Protein AF-A0A1L8D583-F1 (afdb_monomer_lite)

pLDDT: mean 93.49, std 6.55, range [67.0, 98.31]

Structure (mmCIF, N/CA/C/O backbone):
data_AF-A0A1L8D583-F1
#
_entry.id   AF-A0A1L8D583-F1
#
loop_
_atom_site.group_PDB
_atom_site.id
_atom_site.type_symbol
_atom_site.label_atom_id
_atom_site.label_alt_id
_atom_site.label_comp_id
_atom_site.label_asym_id
_atom_site.label_entity_id
_atom_site.label_seq_id
_atom_site.pdbx_PDB_ins_code
_atom_site.Cartn_x
_atom_site.Cartn_y
_atom_site.Cartn_z
_atom_site.occupancy
_atom_site.B_iso_or_equiv
_atom_site.auth_seq_id
_atom_site.auth_comp_id
_atom_site.auth_asym_id
_atom_site.auth_atom_id
_atom_site.pdbx_PDB_model_num
ATOM 1 N N . LEU A 1 1 ? 8.373 8.048 -0.044 1.00 88.06 1 LEU A N 1
ATOM 2 C CA . LEU A 1 1 ? 8.601 6.751 0.630 1.00 88.06 1 LEU A CA 1
ATOM 3 C C . LEU A 1 1 ? 10.048 6.271 0.494 1.00 88.06 1 LEU A C 1
ATOM 5 O O . LEU A 1 1 ? 10.704 6.208 1.518 1.00 88.06 1 LEU A O 1
ATOM 9 N N . ALA A 1 2 ? 10.593 6.059 -0.716 1.00 95.12 2 ALA A N 1
ATOM 10 C CA . ALA A 1 2 ? 11.954 5.519 -0.917 1.00 95.12 2 ALA A CA 1
ATOM 11 C C . ALA A 1 2 ? 13.042 6.200 -0.059 1.00 95.12 2 ALA A C 1
ATOM 13 O O . ALA A 1 2 ? 13.723 5.531 0.707 1.00 95.12 2 ALA A O 1
ATOM 14 N N . LYS A 1 3 ? 13.115 7.541 -0.090 1.00 96.81 3 LYS A N 1
ATOM 15 C CA . LYS A 1 3 ? 14.034 8.329 0.752 1.00 96.81 3 LYS A CA 1
ATOM 16 C C . LYS A 1 3 ? 13.847 8.094 2.257 1.00 96.81 3 LYS A C 1
ATOM 18 O O . LYS A 1 3 ? 14.829 8.001 2.979 1.00 96.81 3 LYS A O 1
ATOM 23 N N . ALA A 1 4 ? 12.600 8.030 2.724 1.00 95.00 4 ALA A N 1
ATOM 24 C CA . ALA A 1 4 ? 12.284 7.863 4.143 1.00 95.00 4 ALA A CA 1
ATOM 25 C C . ALA A 1 4 ? 12.629 6.451 4.646 1.00 95.00 4 ALA A C 1
ATOM 27 O O . ALA A 1 4 ? 13.071 6.305 5.779 1.00 95.00 4 ALA A O 1
ATOM 28 N N . SER A 1 5 ? 12.481 5.441 3.785 1.00 94.50 5 SER A N 1
ATOM 29 C CA . SER A 1 5 ? 12.851 4.048 4.064 1.00 94.50 5 SER A CA 1
ATOM 30 C C . SER A 1 5 ? 14.332 3.742 3.790 1.00 94.50 5 SER A C 1
ATOM 32 O O . SER A 1 5 ? 14.748 2.598 3.922 1.00 94.50 5 SER A O 1
ATOM 34 N N . GLY A 1 6 ? 15.135 4.733 3.378 1.00 96.88 6 GLY A N 1
ATOM 35 C CA . GLY A 1 6 ? 16.552 4.538 3.050 1.00 96.88 6 GLY A CA 1
ATOM 36 C C . GLY A 1 6 ? 16.815 3.709 1.784 1.00 96.88 6 GLY A C 1
ATOM 37 O O . GLY A 1 6 ? 17.932 3.235 1.591 1.00 96.88 6 GLY A O 1
ATOM 38 N N . TYR A 1 7 ? 15.814 3.526 0.919 1.00 97.56 7 TYR A N 1
ATOM 39 C CA . TYR A 1 7 ? 15.978 2.818 -0.350 1.00 97.56 7 TYR A CA 1
ATOM 40 C C . TYR A 1 7 ? 16.692 3.665 -1.407 1.00 97.56 7 TYR A C 1
ATOM 42 O O . TYR A 1 7 ? 16.692 4.899 -1.305 1.00 97.56 7 TYR A O 1
ATOM 50 N N . PRO A 1 8 ? 17.255 3.025 -2.455 1.00 97.12 8 PRO A N 1
ATOM 51 C CA . PRO A 1 8 ? 17.779 3.743 -3.606 1.00 97.12 8 PRO A CA 1
ATOM 52 C C . PRO A 1 8 ? 16.757 4.745 -4.148 1.00 97.12 8 PRO A C 1
ATOM 54 O O . PRO A 1 8 ? 15.553 4.492 -4.190 1.00 97.12 8 PRO A O 1
ATOM 57 N N . LEU A 1 9 ? 17.243 5.925 -4.524 1.00 95.75 9 LEU A N 1
ATOM 58 C CA . LEU A 1 9 ? 16.395 6.951 -5.132 1.00 95.75 9 LEU A CA 1
ATOM 59 C C . LEU A 1 9 ? 16.305 6.785 -6.647 1.00 95.75 9 LEU A C 1
ATOM 61 O O . LEU A 1 9 ? 15.375 7.295 -7.257 1.00 95.75 9 LEU A O 1
ATOM 65 N N . SER A 1 10 ? 17.270 6.105 -7.260 1.00 95.94 10 SER A N 1
ATOM 66 C CA . SER A 1 10 ? 17.255 5.792 -8.682 1.00 95.94 10 SER A CA 1
ATOM 67 C C . SER A 1 10 ? 16.402 4.556 -8.948 1.00 95.94 10 SER A C 1
ATOM 69 O O . SER A 1 10 ? 16.485 3.562 -8.230 1.00 95.94 10 SER A O 1
ATOM 71 N N . GLY A 1 11 ? 15.599 4.595 -10.012 1.00 93.75 11 GLY A N 1
ATOM 72 C CA . GLY A 1 11 ? 14.785 3.448 -10.404 1.00 93.75 11 GLY A CA 1
ATOM 73 C C . GLY A 1 11 ? 13.578 3.200 -9.501 1.00 93.75 11 GLY A C 1
ATOM 74 O O . GLY A 1 11 ? 12.991 2.124 -9.592 1.00 93.75 11 GLY A O 1
ATOM 75 N N . TYR A 1 12 ? 13.204 4.149 -8.633 1.00 93.81 12 TYR A N 1
ATOM 76 C CA . TYR A 1 12 ? 12.063 4.007 -7.722 1.00 93.81 12 TYR A CA 1
ATOM 77 C C . TYR A 1 12 ? 10.728 3.857 -8.459 1.00 93.81 12 TYR A C 1
ATOM 79 O O . TYR A 1 12 ? 9.748 3.408 -7.874 1.00 93.81 12 TYR A O 1
ATOM 87 N N . GLU A 1 13 ? 10.681 4.243 -9.727 1.00 92.19 13 GLU A N 1
ATOM 88 C CA . GLU A 1 13 ? 9.557 4.088 -10.639 1.00 92.19 13 GLU A CA 1
ATOM 89 C C . GLU A 1 13 ? 9.395 2.666 -11.192 1.00 92.19 13 GLU A C 1
ATOM 91 O O . GLU A 1 13 ? 8.366 2.355 -11.785 1.00 92.19 13 GLU A O 1
ATOM 96 N N . LYS A 1 14 ? 10.378 1.780 -10.997 1.00 93.19 14 LYS A N 1
ATOM 97 C CA . LYS A 1 14 ? 10.326 0.397 -11.489 1.00 93.19 14 LYS A CA 1
ATOM 98 C C . LYS A 1 14 ? 9.556 -0.494 -10.525 1.00 93.19 14 LYS A C 1
ATOM 100 O O . LYS A 1 14 ? 9.769 -0.422 -9.319 1.00 93.19 14 LYS A O 1
ATOM 105 N N . ILE A 1 15 ? 8.727 -1.393 -11.057 1.00 93.06 15 ILE A N 1
ATOM 106 C CA . ILE A 1 15 ? 7.925 -2.310 -10.234 1.00 93.06 15 ILE A CA 1
ATOM 107 C C . ILE A 1 15 ? 8.782 -3.186 -9.312 1.00 93.06 15 ILE A C 1
ATOM 109 O O . ILE A 1 15 ? 8.409 -3.403 -8.165 1.00 93.06 15 ILE A O 1
ATOM 113 N N . ASP A 1 16 ? 9.960 -3.612 -9.764 1.00 95.00 16 ASP A N 1
ATOM 114 C CA . ASP A 1 16 ? 10.871 -4.451 -8.973 1.00 95.00 16 ASP A CA 1
ATOM 115 C C . ASP A 1 16 ? 11.629 -3.669 -7.888 1.00 95.00 16 ASP A C 1
ATOM 117 O O . ASP A 1 16 ? 12.361 -4.250 -7.086 1.00 95.00 16 ASP A O 1
ATOM 121 N N . HIS A 1 17 ? 11.483 -2.341 -7.840 1.00 96.31 17 HIS A N 1
ATOM 122 C CA . HIS A 1 17 ? 12.123 -1.533 -6.814 1.00 96.31 17 HIS A CA 1
ATOM 123 C C . HIS A 1 17 ? 11.515 -1.836 -5.431 1.00 96.31 17 HIS A C 1
ATOM 125 O O . HIS A 1 17 ? 10.287 -1.909 -5.319 1.00 96.31 17 HIS A O 1
ATOM 131 N N . PRO A 1 18 ? 12.319 -1.905 -4.347 1.00 97.62 18 PRO A N 1
ATOM 132 C CA . P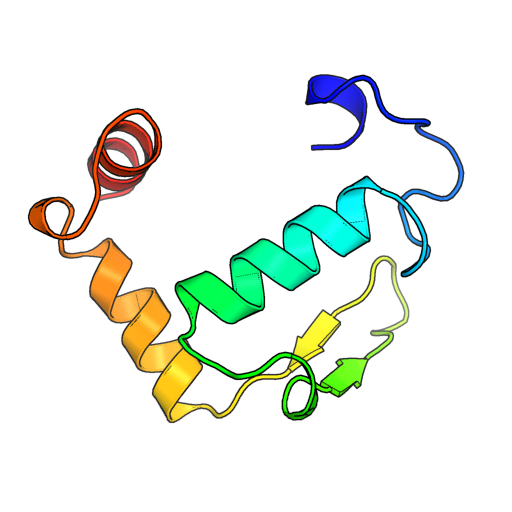RO A 1 18 ? 11.823 -2.229 -3.004 1.00 97.62 18 PRO A CA 1
ATOM 133 C C . PRO A 1 18 ? 10.629 -1.376 -2.561 1.00 97.62 18 PRO A C 1
ATOM 135 O O . PRO A 1 18 ? 9.649 -1.891 -2.033 1.00 97.62 18 PRO A O 1
ATOM 138 N N . VAL A 1 19 ? 10.662 -0.073 -2.864 1.00 97.00 19 VAL A N 1
ATOM 139 C CA . VAL A 1 19 ? 9.550 0.834 -2.542 1.00 97.00 19 VAL A CA 1
ATOM 140 C C . VAL A 1 19 ? 8.241 0.466 -3.250 1.00 97.00 19 VAL A C 1
ATOM 142 O O . VAL A 1 19 ? 7.177 0.599 -2.658 1.00 97.00 19 VAL A O 1
ATOM 145 N N . GLN A 1 20 ? 8.298 0.013 -4.506 1.00 96.06 20 GLN A N 1
ATOM 146 C CA . GLN A 1 20 ? 7.094 -0.339 -5.260 1.00 96.06 20 GLN A CA 1
ATOM 147 C C . GLN A 1 20 ? 6.540 -1.681 -4.795 1.00 96.06 20 GLN A C 1
ATOM 149 O O . GLN A 1 20 ? 5.326 -1.829 -4.702 1.00 96.06 20 GLN A O 1
ATOM 154 N N . GLN A 1 21 ? 7.408 -2.619 -4.409 1.00 96.75 21 GLN A N 1
ATOM 155 C CA . GLN A 1 21 ? 7.002 -3.878 -3.780 1.00 96.75 21 GLN A CA 1
ATOM 156 C C . GLN A 1 21 ? 6.323 -3.654 -2.419 1.00 96.75 21 GLN A C 1
ATOM 158 O O . GLN A 1 21 ? 5.316 -4.296 -2.118 1.00 96.75 21 GLN A O 1
ATOM 163 N N . GLU A 1 22 ? 6.808 -2.702 -1.614 1.00 97.00 22 GLU A N 1
ATOM 164 C CA . GLU A 1 22 ? 6.134 -2.307 -0.369 1.00 97.00 22 GLU A CA 1
ATOM 165 C C . GLU A 1 22 ? 4.750 -1.710 -0.622 1.00 97.00 22 GLU A C 1
ATOM 167 O O . GLU A 1 22 ? 3.784 -2.099 0.037 1.00 97.00 22 GLU A O 1
ATOM 172 N N . ILE A 1 23 ? 4.639 -0.796 -1.591 1.00 96.12 23 ILE A N 1
ATOM 173 C CA . ILE A 1 23 ? 3.353 -0.196 -1.966 1.00 96.12 23 ILE A CA 1
ATOM 174 C C . ILE A 1 23 ? 2.402 -1.280 -2.480 1.00 96.12 23 ILE A C 1
ATOM 176 O O . ILE A 1 23 ? 1.248 -1.320 -2.062 1.00 96.12 23 ILE A O 1
ATOM 180 N N . PHE A 1 24 ? 2.880 -2.188 -3.331 1.00 97.19 24 PHE A N 1
ATOM 181 C CA . PHE A 1 24 ? 2.088 -3.293 -3.865 1.00 97.19 24 PHE A CA 1
ATOM 182 C C . PHE A 1 24 ? 1.514 -4.176 -2.754 1.00 97.19 24 PHE A C 1
ATOM 184 O O . PHE A 1 24 ? 0.306 -4.418 -2.720 1.00 97.19 24 PHE A O 1
ATOM 191 N N . LYS A 1 25 ? 2.360 -4.591 -1.802 1.00 97.12 25 LYS A N 1
ATOM 192 C CA . LYS A 1 25 ? 1.934 -5.375 -0.638 1.00 97.12 25 LYS A CA 1
ATOM 193 C C . LYS A 1 25 ? 0.904 -4.618 0.197 1.00 97.12 25 LYS A C 1
ATOM 195 O O . LYS A 1 25 ? -0.139 -5.172 0.533 1.00 97.12 25 LYS A O 1
ATOM 200 N N . PHE A 1 26 ? 1.163 -3.343 0.483 1.00 96.19 26 PHE A N 1
ATOM 201 C CA . PHE A 1 26 ? 0.232 -2.518 1.243 1.00 96.19 26 PHE A CA 1
ATOM 202 C C . PHE A 1 26 ? -1.123 -2.390 0.539 1.00 96.19 26 PHE A C 1
ATOM 204 O O . PHE A 1 26 ? -2.156 -2.524 1.187 1.00 96.19 26 PHE A O 1
ATOM 211 N N . ILE A 1 27 ? -1.148 -2.176 -0.780 1.00 97.12 27 ILE A N 1
ATOM 212 C CA . ILE A 1 27 ? -2.393 -2.076 -1.552 1.00 97.12 27 ILE A CA 1
ATOM 213 C C . ILE A 1 27 ? -3.171 -3.394 -1.507 1.00 97.12 27 ILE A C 1
ATOM 215 O O . ILE A 1 27 ? -4.387 -3.358 -1.300 1.00 97.12 27 ILE A O 1
ATOM 219 N N . ALA A 1 28 ? -2.502 -4.541 -1.650 1.00 97.94 28 ALA A N 1
ATOM 220 C CA . ALA A 1 28 ? -3.138 -5.853 -1.535 1.00 97.94 28 ALA A CA 1
ATOM 221 C C . ALA A 1 28 ? -3.818 -6.043 -0.171 1.00 97.94 28 ALA A C 1
ATOM 223 O O . ALA A 1 28 ? -5.019 -6.327 -0.108 1.00 97.94 28 ALA A O 1
ATOM 224 N N . ASP A 1 29 ? -3.085 -5.777 0.911 1.00 96.00 29 ASP A N 1
ATOM 225 C CA . ASP A 1 29 ? -3.584 -5.912 2.280 1.00 96.00 29 ASP A CA 1
ATOM 226 C C . ASP A 1 29 ? -4.721 -4.913 2.564 1.00 96.00 29 ASP A C 1
ATOM 228 O O . ASP A 1 29 ? -5.799 -5.273 3.049 1.00 96.00 29 ASP A O 1
ATOM 232 N N . PHE A 1 30 ? -4.522 -3.644 2.205 1.00 96.12 30 PHE A N 1
ATOM 233 C CA . PHE A 1 30 ? -5.451 -2.559 2.509 1.00 96.12 30 PHE A CA 1
ATOM 234 C C . PHE A 1 30 ? -6.791 -2.715 1.779 1.00 96.12 30 PHE A C 1
ATOM 236 O O . PHE A 1 30 ? -7.866 -2.541 2.374 1.00 96.12 30 PHE A O 1
ATOM 243 N N . THR A 1 31 ? -6.742 -3.117 0.506 1.00 97.56 31 THR A N 1
ATOM 244 C CA . THR A 1 31 ? -7.931 -3.345 -0.330 1.00 97.56 31 THR A CA 1
ATOM 245 C C . THR A 1 31 ? -8.533 -4.744 -0.167 1.00 97.56 31 THR A C 1
ATOM 247 O O . THR A 1 31 ? -9.623 -5.001 -0.689 1.00 97.56 31 THR A O 1
ATOM 250 N N . ALA A 1 32 ? -7.879 -5.632 0.593 1.00 97.06 32 ALA A N 1
ATOM 251 C CA . ALA A 1 32 ? -8.242 -7.043 0.734 1.00 97.06 32 ALA A CA 1
ATOM 252 C C . ALA A 1 32 ? -8.398 -7.745 -0.630 1.00 97.06 32 ALA A C 1
ATOM 254 O O . ALA A 1 32 ? -9.374 -8.458 -0.884 1.00 97.06 32 ALA A O 1
ATOM 255 N N . VAL A 1 33 ? -7.449 -7.493 -1.532 1.00 98.19 33 VAL A N 1
ATOM 256 C CA . VAL A 1 33 ? -7.381 -8.092 -2.869 1.00 98.19 33 VAL A CA 1
ATOM 257 C C . VAL A 1 33 ? -6.128 -8.948 -2.931 1.00 98.19 33 VAL A C 1
ATOM 259 O O . VAL A 1 33 ? -5.049 -8.492 -2.569 1.00 98.19 33 VAL A O 1
ATOM 262 N N . SER A 1 34 ? -6.267 -10.191 -3.393 1.00 96.81 34 SER A N 1
ATOM 263 C CA . SER A 1 34 ? -5.105 -11.065 -3.536 1.00 96.81 34 SER A CA 1
ATOM 264 C C . SER A 1 34 ? -4.136 -10.494 -4.586 1.00 96.81 34 SER A C 1
ATOM 266 O O . SER A 1 34 ? -4.608 -9.972 -5.605 1.00 96.81 34 SER A O 1
ATOM 268 N N . PRO A 1 35 ? -2.808 -10.572 -4.375 1.00 95.50 35 PRO A N 1
ATOM 269 C CA . PRO A 1 35 ? -1.819 -9.979 -5.277 1.00 95.50 35 PRO A CA 1
ATOM 270 C C . PRO A 1 35 ? -2.007 -10.361 -6.752 1.00 95.50 35 PRO A C 1
ATOM 272 O O . PRO A 1 35 ? -1.837 -9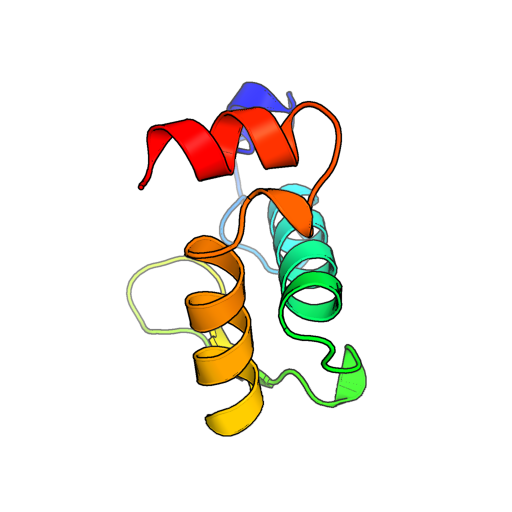.529 -7.636 1.00 95.50 35 PRO A O 1
ATOM 275 N N . GLU A 1 36 ? -2.450 -11.588 -7.030 1.00 95.62 36 GLU A N 1
ATOM 276 C CA . GLU A 1 36 ? -2.641 -12.126 -8.386 1.00 95.62 36 GLU A CA 1
ATOM 277 C C . GLU A 1 36 ? -3.813 -11.470 -9.132 1.00 95.62 36 GLU A C 1
ATOM 279 O O . GLU A 1 36 ? -3.903 -11.546 -10.357 1.00 95.62 36 GLU A O 1
ATOM 284 N N . LYS A 1 37 ? -4.741 -10.839 -8.401 1.00 95.88 37 LYS A N 1
ATOM 285 C CA . LYS A 1 37 ? -5.897 -10.127 -8.966 1.00 95.88 37 LYS A CA 1
ATOM 286 C C . LYS A 1 37 ? -5.625 -8.644 -9.195 1.00 95.88 37 LYS A C 1
ATOM 288 O O . LYS A 1 37 ? -6.449 -7.978 -9.826 1.00 95.88 37 LYS A O 1
ATOM 293 N N . ILE A 1 38 ? -4.508 -8.127 -8.690 1.00 96.75 38 ILE A N 1
ATOM 294 C CA . ILE A 1 38 ? -4.113 -6.734 -8.871 1.00 96.75 38 ILE A CA 1
ATOM 295 C C . ILE A 1 38 ? -3.406 -6.618 -10.213 1.00 96.75 38 ILE A C 1
ATOM 297 O O . ILE A 1 38 ? -2.363 -7.227 -10.443 1.00 96.75 38 ILE A O 1
ATOM 301 N N . LYS A 1 39 ? -3.974 -5.820 -11.115 1.00 95.06 39 LYS A N 1
ATOM 302 C CA . LYS A 1 39 ? -3.323 -5.522 -12.393 1.00 95.06 39 LYS A CA 1
ATOM 303 C C . LYS A 1 39 ? -2.418 -4.314 -12.228 1.00 95.06 39 LYS A C 1
ATOM 305 O O . LYS A 1 39 ? -2.781 -3.363 -11.541 1.00 95.06 39 LYS A O 1
ATOM 310 N N . ILE A 1 40 ? -1.268 -4.346 -12.887 1.00 93.31 40 ILE A N 1
ATOM 311 C CA . ILE A 1 40 ? -0.304 -3.250 -12.853 1.00 93.31 40 ILE A CA 1
ATOM 312 C C . ILE A 1 40 ? -0.369 -2.524 -14.192 1.00 93.31 40 ILE A C 1
ATOM 314 O O . ILE A 1 40 ? -0.167 -3.128 -15.244 1.00 93.31 40 ILE A O 1
ATOM 318 N N . GLY A 1 41 ? -0.700 -1.239 -14.142 1.00 89.62 41 GLY A N 1
ATOM 319 C CA . GLY A 1 41 ? -0.684 -0.334 -15.284 1.00 89.62 41 GLY A CA 1
ATOM 320 C C . GLY A 1 41 ? 0.520 0.602 -15.234 1.00 89.62 41 GLY A C 1
ATOM 321 O O . GLY A 1 41 ? 1.047 0.892 -14.160 1.00 89.62 41 GLY A O 1
ATOM 322 N N . ILE A 1 42 ? 0.926 1.097 -16.402 1.00 80.19 42 ILE A N 1
ATOM 323 C CA . ILE A 1 42 ? 1.870 2.210 -16.528 1.00 80.19 42 ILE A CA 1
ATOM 324 C C . ILE A 1 42 ? 1.102 3.362 -17.168 1.00 80.19 42 ILE A C 1
ATOM 326 O O . ILE A 1 42 ? 0.822 3.341 -18.365 1.00 80.19 42 ILE A O 1
ATOM 330 N N . ASP A 1 43 ? 0.727 4.345 -16.356 1.00 72.56 43 ASP A N 1
ATOM 331 C CA . ASP A 1 43 ? 0.026 5.543 -16.814 1.00 72.56 43 ASP A CA 1
ATOM 332 C C . ASP A 1 43 ? 1.049 6.628 -17.163 1.00 72.56 43 ASP A C 1
ATOM 334 O O . ASP A 1 43 ? 1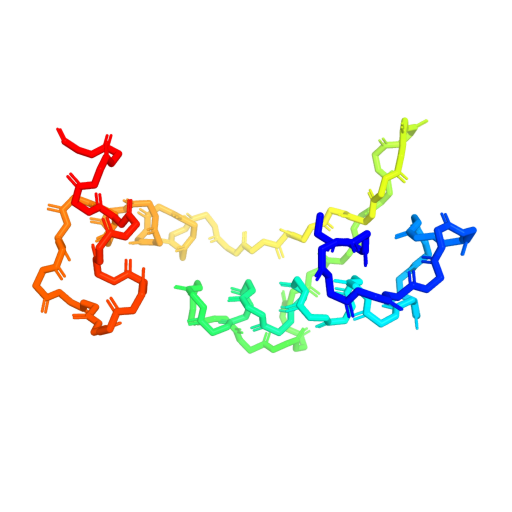.276 7.509 -16.347 1.00 72.56 43 ASP A O 1
ATOM 338 N N . GLY A 1 44 ? 1.753 6.463 -18.297 1.00 67.00 44 GLY A N 1
ATOM 339 C CA . GLY A 1 44 ? 2.479 7.462 -19.123 1.00 67.00 44 GLY A CA 1
ATOM 340 C C . GLY A 1 44 ? 3.466 8.484 -18.516 1.00 67.00 44 GLY A C 1
ATOM 341 O O . GLY A 1 44 ? 4.275 9.048 -19.246 1.00 67.00 44 GLY A O 1
ATOM 342 N N . CYS A 1 45 ? 3.433 8.726 -17.213 1.00 72.06 45 CYS A N 1
ATOM 343 C CA . CYS A 1 45 ? 3.971 9.887 -16.514 1.00 72.06 45 CYS A CA 1
ATOM 344 C C . CYS A 1 45 ? 4.776 9.493 -15.264 1.00 72.06 45 CYS A C 1
ATOM 346 O O . CYS A 1 45 ? 5.252 10.379 -14.554 1.00 72.06 45 CYS A O 1
ATOM 348 N N . GLY A 1 46 ? 4.928 8.199 -14.945 1.00 77.56 46 GLY A N 1
ATOM 349 C CA . GLY A 1 46 ? 5.680 7.812 -13.752 1.00 77.56 46 GLY A CA 1
ATOM 350 C C . GLY A 1 46 ? 5.572 6.356 -13.309 1.00 77.56 46 GLY A C 1
ATOM 351 O O . GLY A 1 46 ? 5.861 5.432 -14.064 1.00 77.56 46 GLY A O 1
ATOM 352 N N . VAL A 1 47 ? 5.257 6.200 -12.022 1.00 88.56 47 VAL A N 1
ATOM 353 C CA . VAL A 1 47 ? 5.352 4.964 -11.230 1.00 88.56 47 VAL A CA 1
ATOM 354 C C . VAL A 1 47 ? 4.216 3.966 -11.537 1.00 88.56 47 VAL A C 1
ATOM 356 O O . VAL A 1 47 ? 3.221 4.348 -12.156 1.00 88.56 47 VAL A O 1
ATOM 359 N N . PRO A 1 48 ? 4.316 2.697 -11.095 1.00 92.06 48 PRO A N 1
ATOM 360 C CA . PRO A 1 48 ? 3.288 1.687 -11.321 1.00 92.06 48 PRO A CA 1
ATOM 361 C C . PRO A 1 48 ? 1.939 2.083 -10.708 1.00 92.06 48 PRO A C 1
ATOM 363 O O . PRO A 1 48 ? 1.873 2.619 -9.601 1.00 92.06 48 PRO A O 1
ATOM 366 N N . VAL A 1 49 ? 0.855 1.761 -11.414 1.00 93.69 49 VAL A N 1
ATOM 367 C CA . VAL A 1 49 ? -0.525 1.962 -10.956 1.00 93.69 49 VAL A CA 1
ATOM 368 C C . VAL A 1 49 ? -1.160 0.610 -10.652 1.00 93.69 49 VAL A C 1
ATOM 370 O O . VAL A 1 49 ? -1.121 -0.297 -11.482 1.00 93.69 49 VAL A O 1
ATOM 373 N N . PHE A 1 50 ? -1.777 0.477 -9.478 1.00 95.12 50 PHE A N 1
ATOM 374 C CA . PHE A 1 50 ? -2.348 -0.781 -8.992 1.00 95.12 50 PHE A CA 1
ATOM 375 C C . PHE A 1 50 ? -3.870 -0.789 -9.146 1.00 95.12 50 PHE A C 1
ATOM 377 O O . PHE A 1 50 ? -4.598 -0.148 -8.388 1.00 95.12 50 PHE A O 1
ATOM 384 N N . ALA A 1 51 ? -4.361 -1.525 -10.136 1.00 95.62 51 ALA A N 1
ATOM 385 C CA . ALA A 1 51 ? -5.783 -1.669 -10.396 1.00 95.62 51 ALA A CA 1
ATOM 386 C C . ALA A 1 51 ? -6.399 -2.759 -9.510 1.00 95.62 51 ALA A C 1
ATOM 388 O O . ALA A 1 51 ? -5.990 -3.922 -9.540 1.00 95.62 51 ALA A O 1
ATOM 389 N N . VAL A 1 52 ? -7.440 -2.370 -8.775 1.00 97.69 52 VAL A N 1
ATOM 390 C CA . VAL A 1 52 ? -8.246 -3.230 -7.900 1.00 97.69 52 VAL A CA 1
ATOM 391 C C . VAL A 1 52 ? -9.720 -3.183 -8.317 1.00 97.69 52 VAL A C 1
ATOM 393 O O . VAL A 1 52 ? -10.147 -2.208 -8.942 1.00 97.69 52 VAL A O 1
AT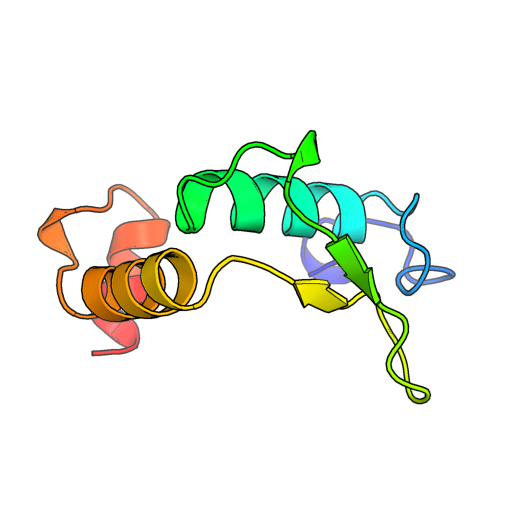OM 396 N N . PRO A 1 53 ? -10.543 -4.194 -7.976 1.00 97.62 53 PRO A N 1
ATOM 397 C CA . PRO A 1 53 ? -11.984 -4.117 -8.194 1.00 97.62 53 PRO A CA 1
ATOM 398 C C . PRO A 1 53 ? -12.593 -2.884 -7.512 1.00 97.62 53 PRO A C 1
ATOM 400 O O . PRO A 1 53 ? -12.292 -2.600 -6.352 1.00 97.62 53 PRO A O 1
ATOM 403 N N . LEU A 1 54 ? -13.505 -2.186 -8.200 1.00 97.50 54 LEU A N 1
ATOM 404 C CA . LEU A 1 54 ? -14.091 -0.924 -7.723 1.00 97.50 54 LEU A CA 1
ATOM 405 C C . LEU A 1 54 ? -14.697 -1.037 -6.315 1.00 97.50 54 LEU A C 1
ATOM 407 O O . LEU A 1 54 ? -14.4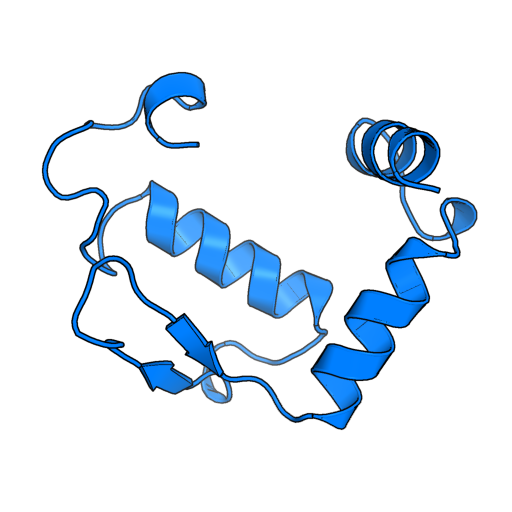84 -0.166 -5.477 1.00 97.50 54 LEU A O 1
ATOM 411 N N . LYS A 1 55 ? -15.401 -2.141 -6.028 1.00 98.12 55 LYS A N 1
ATOM 412 C CA . LYS A 1 55 ? -15.969 -2.418 -4.700 1.00 98.12 55 LYS A CA 1
ATOM 413 C C . LYS A 1 55 ? -14.893 -2.454 -3.608 1.00 98.12 55 LYS A C 1
ATOM 415 O O . LYS A 1 55 ? -15.099 -1.898 -2.536 1.00 98.12 55 LYS A O 1
ATOM 420 N N . ASN A 1 56 ? -13.759 -3.100 -3.872 1.00 98.31 56 ASN A N 1
ATOM 421 C CA . ASN A 1 56 ? -12.648 -3.194 -2.926 1.00 98.31 56 ASN A CA 1
ATOM 422 C C . ASN A 1 56 ? -11.987 -1.832 -2.708 1.00 98.31 56 ASN A C 1
ATOM 424 O O . ASN A 1 56 ? -11.716 -1.476 -1.565 1.00 98.31 56 ASN A O 1
ATOM 428 N N . GLY A 1 57 ? -11.802 -1.054 -3.779 1.00 97.69 57 GLY A N 1
ATOM 429 C CA . GLY A 1 57 ? -11.333 0.329 -3.681 1.00 97.69 57 GLY A CA 1
ATOM 430 C C . GLY A 1 57 ? -12.266 1.187 -2.821 1.00 97.69 57 GLY A C 1
ATOM 431 O O . GLY A 1 57 ? -11.820 1.807 -1.862 1.00 97.69 57 GLY A O 1
ATOM 432 N N . ALA A 1 58 ? -13.574 1.152 -3.090 1.00 97.94 58 ALA A N 1
ATOM 433 C CA . ALA A 1 58 ? -14.572 1.889 -2.315 1.00 97.94 58 ALA A CA 1
ATOM 434 C C . ALA A 1 58 ? -14.582 1.488 -0.829 1.00 97.94 58 ALA A C 1
ATOM 436 O O . ALA A 1 58 ? -14.620 2.354 0.043 1.00 97.94 58 ALA A O 1
ATOM 437 N N . LEU A 1 59 ? -14.492 0.188 -0.523 1.00 97.69 59 LEU A N 1
ATOM 438 C CA . LEU A 1 59 ? -14.383 -0.293 0.858 1.00 97.69 59 LEU A CA 1
ATOM 439 C C . LEU A 1 59 ? -13.080 0.158 1.527 1.00 97.69 59 LEU A C 1
ATOM 441 O O . LEU A 1 59 ? -13.102 0.509 2.701 1.00 97.69 59 LEU A O 1
ATOM 445 N N . ALA A 1 60 ? -11.959 0.169 0.805 1.00 96.62 60 ALA A N 1
ATOM 446 C CA . ALA A 1 60 ? -10.683 0.651 1.327 1.00 96.62 60 ALA A CA 1
ATOM 447 C C . ALA A 1 60 ? -10.753 2.140 1.702 1.00 96.62 60 ALA A C 1
ATOM 449 O O . ALA A 1 60 ? -10.324 2.515 2.790 1.00 96.62 60 ALA A O 1
ATOM 450 N N . PHE A 1 61 ? -11.382 2.967 0.861 1.00 95.44 61 PHE A N 1
ATOM 451 C CA . PHE A 1 61 ? -11.666 4.364 1.195 1.00 95.44 61 PHE A CA 1
ATOM 452 C C . PHE A 1 61 ? -12.614 4.496 2.392 1.00 95.44 61 PHE A C 1
ATOM 454 O O . PHE A 1 61 ? -12.348 5.291 3.286 1.00 95.44 61 PHE A O 1
ATOM 461 N N . ALA A 1 62 ? -13.674 3.686 2.468 1.00 95.31 62 ALA A N 1
ATOM 462 C CA . ALA A 1 62 ? -14.588 3.698 3.611 1.00 95.31 62 ALA A CA 1
ATOM 463 C C . ALA A 1 62 ? -13.898 3.316 4.934 1.00 95.31 62 ALA A C 1
ATOM 465 O O . ALA A 1 62 ? -14.278 3.826 5.981 1.00 95.31 62 ALA A O 1
ATOM 466 N N . LYS A 1 63 ? -12.864 2.462 4.914 1.00 94.31 63 LYS A N 1
ATOM 467 C CA . LYS A 1 63 ? -12.081 2.161 6.126 1.00 94.31 63 LYS A CA 1
ATOM 468 C C . LYS A 1 63 ? -11.391 3.405 6.684 1.00 94.31 63 LYS A C 1
ATOM 470 O O . LYS A 1 63 ? -11.260 3.497 7.895 1.00 94.31 63 LYS A O 1
ATOM 475 N N . LEU A 1 64 ? -10.983 4.361 5.844 1.00 94.38 64 LEU A N 1
ATOM 476 C CA . LEU A 1 64 ? -10.313 5.581 6.309 1.00 94.38 64 LEU A CA 1
ATOM 477 C C . LEU A 1 64 ? -11.202 6.420 7.237 1.00 94.38 64 LEU A C 1
ATOM 479 O O . LEU A 1 64 ? -10.674 7.061 8.129 1.00 94.38 64 LEU A O 1
ATOM 483 N N . SER A 1 65 ? -12.534 6.369 7.120 1.00 94.06 65 SER A N 1
ATOM 484 C CA . SER A 1 65 ? -13.432 7.057 8.065 1.00 94.06 65 SER A CA 1
ATOM 485 C C . SER A 1 65 ? -13.629 6.312 9.392 1.00 94.06 65 SER A C 1
ATOM 487 O O . SER A 1 65 ? -14.438 6.717 10.226 1.00 94.06 65 SER A O 1
ATOM 489 N N . ARG A 1 66 ? -12.913 5.200 9.593 1.00 94.69 66 ARG A N 1
ATOM 490 C CA . ARG A 1 66 ? -13.035 4.305 10.745 1.00 94.69 66 ARG A CA 1
ATOM 491 C C . ARG A 1 66 ? -11.668 4.043 11.385 1.00 94.69 66 ARG A C 1
ATOM 493 O O . ARG A 1 66 ? -11.128 2.942 11.247 1.00 94.69 66 ARG A O 1
ATOM 500 N N . PRO A 1 67 ? -11.097 5.029 12.107 1.00 94.19 67 PRO A N 1
ATOM 501 C CA . PRO A 1 67 ? -9.798 4.878 12.764 1.00 94.19 67 PRO A CA 1
ATOM 502 C C . PRO A 1 67 ? -9.719 3.690 13.731 1.00 94.19 67 PRO A C 1
ATOM 504 O O . PRO A 1 67 ? -8.654 3.109 13.932 1.00 94.19 67 PRO A O 1
ATOM 507 N N . ASP A 1 68 ? -10.856 3.288 14.301 1.00 95.25 68 ASP A N 1
ATOM 508 C CA . ASP A 1 68 ? -10.990 2.133 15.189 1.00 95.25 68 ASP A CA 1
ATOM 509 C C . ASP A 1 68 ? -10.651 0.788 14.523 1.00 95.25 68 ASP A C 1
ATOM 511 O O . ASP A 1 68 ? -10.383 -0.186 15.224 1.00 95.25 68 ASP A O 1
ATOM 515 N N . LEU A 1 69 ? -10.600 0.733 13.188 1.00 94.44 69 LEU A N 1
ATOM 516 C CA . LEU A 1 69 ? -10.181 -0.450 12.430 1.00 94.44 69 LEU A CA 1
ATOM 517 C C . LEU A 1 69 ? -8.657 -0.597 12.310 1.00 94.44 69 LEU A C 1
ATOM 519 O O . LEU A 1 69 ? -8.187 -1.607 11.782 1.00 94.44 69 LEU A O 1
ATOM 523 N N . PHE A 1 70 ? -7.882 0.387 12.766 1.00 94.62 70 PHE A N 1
ATOM 524 C CA . PHE A 1 70 ? -6.426 0.404 12.654 1.00 94.62 70 PHE A CA 1
ATOM 525 C C . PHE A 1 70 ? -5.747 0.374 14.025 1.00 94.62 70 PHE A C 1
ATOM 527 O O . PHE A 1 70 ? -6.358 0.611 15.066 1.00 94.62 70 PHE A O 1
ATOM 534 N N . SER A 1 71 ? -4.441 0.109 14.030 1.00 95.06 71 SER A N 1
ATOM 535 C CA . SER A 1 71 ? -3.614 0.121 15.237 1.00 95.06 71 SER A CA 1
ATOM 536 C C . SER A 1 71 ? -2.264 0.802 14.998 1.00 95.06 71 SER A C 1
ATOM 538 O O . SER A 1 71 ? -1.809 0.959 13.860 1.00 95.06 71 SER A O 1
ATOM 540 N N . GLY A 1 72 ? -1.631 1.239 16.092 1.00 95.75 72 GLY A N 1
ATOM 541 C CA . GLY A 1 72 ? -0.325 1.901 16.082 1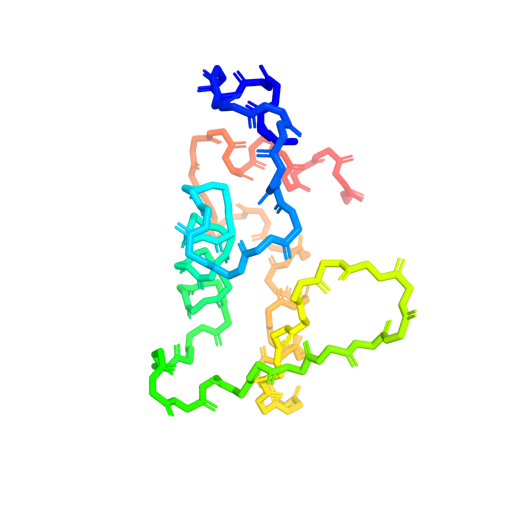.00 95.75 72 GLY A CA 1
ATOM 542 C C . GLY A 1 72 ? -0.273 3.119 15.156 1.00 95.75 72 GLY A C 1
ATOM 543 O O . GLY A 1 72 ? -1.245 3.862 15.029 1.00 95.75 72 GLY A O 1
ATOM 544 N N . LYS A 1 73 ? 0.851 3.273 14.447 1.00 92.44 73 LYS A N 1
ATOM 545 C CA . LYS A 1 73 ? 1.097 4.404 13.538 1.00 92.44 73 LYS A CA 1
ATOM 546 C C . LYS A 1 73 ? 0.041 4.564 12.443 1.00 92.44 73 LYS A C 1
ATOM 548 O O . LYS A 1 73 ? -0.190 5.678 11.989 1.00 92.44 73 LYS A O 1
ATOM 553 N N . LEU A 1 74 ? -0.583 3.468 11.993 1.00 91.81 74 LEU A N 1
ATOM 554 C CA . LEU A 1 74 ? -1.618 3.556 10.961 1.00 91.81 74 LEU A CA 1
ATOM 555 C C . LEU A 1 74 ? -2.899 4.191 11.509 1.00 91.81 74 LEU A C 1
ATOM 557 O O . LEU A 1 74 ? -3.533 4.965 10.802 1.00 91.81 74 LEU A O 1
ATOM 561 N N . LYS A 1 75 ? -3.253 3.902 12.767 1.00 95.56 75 LYS A N 1
ATOM 562 C CA . LYS A 1 75 ? -4.382 4.552 13.437 1.00 95.56 75 LYS A CA 1
ATOM 563 C C . LYS A 1 75 ? -4.135 6.048 13.599 1.00 95.56 75 LYS A C 1
ATOM 565 O O . LYS A 1 75 ? -4.955 6.831 13.142 1.00 95.56 75 LYS A O 1
ATOM 570 N N . GLU A 1 76 ? -2.978 6.422 14.147 1.00 95.19 76 GLU A N 1
ATOM 571 C CA . GLU A 1 76 ? -2.572 7.829 14.316 1.00 95.19 76 GLU A CA 1
ATOM 572 C C . GLU A 1 76 ? -2.624 8.600 12.984 1.00 95.19 76 GLU A C 1
ATOM 574 O O . GLU A 1 76 ? -3.131 9.720 12.910 1.00 95.19 76 GLU A O 1
ATOM 579 N N . ALA A 1 77 ? -2.139 7.977 11.903 1.00 92.69 77 ALA A N 1
ATOM 580 C CA . ALA A 1 77 ? -2.181 8.568 10.571 1.00 92.69 77 ALA A CA 1
ATOM 581 C C . ALA A 1 77 ? -3.617 8.776 10.068 1.00 92.69 77 ALA A C 1
ATOM 583 O O . ALA A 1 77 ? -3.925 9.834 9.527 1.00 92.69 77 ALA A O 1
ATOM 584 N N . VAL A 1 78 ? -4.500 7.791 10.248 1.00 94.12 78 VAL A N 1
ATOM 585 C CA . VAL A 1 78 ? -5.899 7.879 9.807 1.00 94.12 78 VAL A CA 1
ATOM 586 C C . VAL A 1 78 ? -6.680 8.920 10.620 1.00 94.12 78 VAL A C 1
ATOM 588 O O . VAL A 1 78 ? -7.434 9.685 10.030 1.00 94.12 78 VAL A O 1
ATOM 591 N N . GLU A 1 79 ? -6.446 9.026 11.931 1.00 94.88 79 GLU A N 1
ATOM 592 C CA . GLU A 1 79 ? -7.045 10.062 12.798 1.00 94.88 79 GLU A CA 1
ATOM 593 C C . GLU A 1 79 ? -6.627 11.489 12.419 1.00 94.88 79 GLU A C 1
ATOM 595 O O . GLU A 1 79 ? -7.327 12.433 12.749 1.00 94.88 79 GLU A O 1
ATOM 600 N N . THR A 1 80 ? -5.493 11.663 11.734 1.00 92.38 80 THR A N 1
ATOM 601 C CA . THR A 1 80 ? -5.031 12.987 11.279 1.00 92.38 80 THR A CA 1
ATOM 602 C C . THR A 1 80 ? -5.717 13.431 9.982 1.00 92.38 80 THR A C 1
ATOM 604 O O . THR A 1 80 ? -5.768 14.620 9.676 1.00 92.38 80 THR A O 1
ATOM 607 N N . VAL A 1 81 ? -6.183 12.475 9.173 1.00 78.94 81 VAL A N 1
ATOM 608 C CA . VAL A 1 81 ? -6.758 12.730 7.841 1.00 78.94 81 VAL A CA 1
ATOM 609 C C . VAL A 1 81 ? -8.268 13.002 7.908 1.00 78.94 81 VAL A C 1
ATOM 611 O O . VAL A 1 81 ? -8.804 13.617 6.985 1.00 78.94 81 VAL A O 1
ATOM 614 N N . VAL A 1 82 ? -8.939 12.547 8.971 1.00 67.38 82 VAL A N 1
ATOM 615 C CA . VAL A 1 82 ? -10.389 12.691 9.215 1.00 67.38 82 VAL A CA 1
ATOM 616 C C . VAL A 1 82 ? -10.645 13.775 10.251 1.00 67.38 82 VAL A C 1
ATOM 618 O O . VAL A 1 82 ? -11.571 14.582 10.016 1.00 67.38 82 VAL A O 1
#

Radius of gyration: 13.99 Å; chains: 1; bounding box: 34×25×35 Å

InterPro domains:
  IPR010349 L-asparaginase II [PF06089] (2-78)

Organism: NCBI:txid661089

Secondary structure (DSSP, 8-state):
-TTTTT--STTTTSTTSHHHHHHHHHHHHHHT--GGG-EEEE-SSSSEEEE--HHHHHHHHHHHT-GGG--HHHHHHHHHH-

Sequence (82 aa):
LAKASGYPLSGYEKIDHPVQQEIFKFIADFTAVSPEKIKIGIDGCGVPVFAVPLKNGALAFAKLSRPDLFSGKLKEAVETVV

Foldseek 3Di:
DCVVVVHDPPPCQPCPGPNNVVVLVCCCVLLVHHSVQWDWDDPPPTHIDTDDPPVSVVVSVVCLVPLVVDDDPVSVVSVVVD